Protein AF-A0A2T2N8D8-F1 (afdb_monomer_lite)

Foldseek 3Di:
DAFQKKKKKFFPVPCPPVCCLQCNPDHDWDKDWKWKWKAFPVPRDIDIFTWIWTADPNAIETEGPPDDPVVSVVVSVSLVPTWIWIWIDDPPDTDITTIRMGRDPPPDPDPRIRIYMYGYDDPCVVVVVVVVVVVVVVVVVVVD

Structure (mmCIF, N/CA/C/O backbone):
data_AF-A0A2T2N8D8-F1
#
_entry.id   AF-A0A2T2N8D8-F1
#
loop_
_atom_site.group_PDB
_atom_site.id
_atom_site.type_symbol
_atom_site.label_atom_id
_atom_site.label_alt_id
_atom_site.label_comp_id
_atom_site.label_asym_id
_atom_site.label_entity_id
_atom_site.label_seq_id
_atom_site.pdbx_PDB_ins_code
_atom_site.Cartn_x
_atom_site.Cartn_y
_atom_site.Cartn_z
_atom_site.occupancy
_atom_site.B_iso_or_equiv
_atom_site.auth_seq_id
_atom_site.auth_comp_id
_atom_site.auth_asym_id
_atom_site.auth_atom_id
_atom_site.pdbx_PDB_model_num
ATOM 1 N N . MET A 1 1 ? -20.049 -3.215 2.529 1.00 62.47 1 MET A N 1
ATOM 2 C CA . MET A 1 1 ? -18.723 -3.609 3.062 1.00 62.47 1 MET A CA 1
ATOM 3 C C . MET A 1 1 ? -17.673 -2.936 2.197 1.00 62.47 1 MET A C 1
ATOM 5 O O . MET A 1 1 ? -17.935 -2.858 1.001 1.00 62.47 1 MET A O 1
ATOM 9 N N . PRO A 1 2 ? -16.558 -2.429 2.754 1.00 67.69 2 PRO A N 1
ATOM 10 C CA . PRO A 1 2 ? -15.456 -1.934 1.927 1.00 67.69 2 PRO A CA 1
ATOM 11 C C . PRO A 1 2 ? -14.948 -3.050 1.001 1.00 67.69 2 PRO A C 1
ATOM 13 O O . PRO A 1 2 ? -15.017 -4.226 1.386 1.00 67.69 2 PRO A O 1
ATOM 16 N N . PRO A 1 3 ? -14.448 -2.719 -0.201 1.00 76.62 3 PRO A N 1
ATOM 17 C CA . PRO A 1 3 ? -13.807 -3.704 -1.054 1.00 76.62 3 PRO A CA 1
ATOM 18 C C . PRO A 1 3 ? -12.567 -4.253 -0.338 1.00 76.62 3 PRO A C 1
ATOM 20 O O . PRO A 1 3 ? -11.894 -3.535 0.396 1.00 76.62 3 PRO A O 1
ATOM 23 N N . LYS A 1 4 ? -12.265 -5.541 -0.524 1.00 78.81 4 LYS A N 1
ATOM 24 C CA . LYS A 1 4 ? -11.054 -6.162 0.052 1.00 78.81 4 LYS A CA 1
ATOM 25 C C . LYS A 1 4 ? -9.780 -5.824 -0.727 1.00 78.81 4 LYS A C 1
ATOM 27 O O . LYS A 1 4 ? -8.680 -6.064 -0.237 1.00 78.81 4 LYS A O 1
ATOM 32 N N . LYS A 1 5 ? -9.950 -5.300 -1.940 1.00 81.69 5 LYS A N 1
ATOM 33 C CA . LYS A 1 5 ? -8.885 -4.930 -2.862 1.00 81.69 5 LYS A CA 1
ATOM 34 C C . LYS A 1 5 ? -9.122 -3.519 -3.381 1.00 81.69 5 LYS A C 1
ATOM 36 O O . LYS A 1 5 ? -10.267 -3.140 -3.611 1.00 81.69 5 LYS A O 1
ATOM 41 N N . LEU A 1 6 ? -8.043 -2.780 -3.576 1.00 81.31 6 LEU A N 1
ATOM 42 C CA . LEU A 1 6 ? -8.009 -1.544 -4.348 1.00 81.31 6 LEU A CA 1
ATOM 43 C C . LEU A 1 6 ? -7.004 -1.728 -5.485 1.00 81.31 6 LEU A C 1
ATOM 45 O O . LEU A 1 6 ? -6.016 -2.445 -5.319 1.00 81.31 6 LEU A O 1
ATOM 49 N N . PHE A 1 7 ? -7.244 -1.084 -6.622 1.00 79.38 7 PHE A N 1
ATOM 50 C CA . PHE A 1 7 ? -6.335 -1.131 -7.762 1.00 79.38 7 PHE A CA 1
ATOM 51 C C . PHE A 1 7 ? -5.633 0.207 -7.921 1.00 79.38 7 PHE A C 1
ATOM 53 O O . PHE A 1 7 ? -6.267 1.260 -7.997 1.00 79.38 7 PHE A O 1
ATOM 60 N N . VAL A 1 8 ? -4.310 0.152 -7.946 1.00 78.75 8 VAL A N 1
ATOM 61 C CA . VAL A 1 8 ? -3.425 1.290 -8.162 1.00 78.75 8 VAL A CA 1
ATOM 62 C C . VAL A 1 8 ? -2.947 1.217 -9.605 1.00 78.75 8 VAL A C 1
ATOM 64 O O . VAL A 1 8 ? -2.459 0.175 -10.037 1.00 78.75 8 VAL A O 1
ATOM 67 N N . TYR A 1 9 ? -3.054 2.317 -10.337 1.00 77.94 9 TYR A N 1
ATOM 68 C CA . TYR A 1 9 ? -2.556 2.425 -11.700 1.00 77.94 9 TYR A CA 1
ATOM 69 C C . TYR A 1 9 ? -1.506 3.526 -11.796 1.00 77.94 9 TYR A C 1
ATOM 71 O O . TYR A 1 9 ? -1.743 4.656 -11.366 1.00 77.94 9 TYR A O 1
ATOM 79 N N . MET A 1 10 ? -0.341 3.185 -12.344 1.00 75.44 10 MET A N 1
ATOM 80 C CA . MET A 1 10 ? 0.815 4.081 -12.464 1.00 75.44 10 MET A CA 1
ATOM 81 C C . MET A 1 10 ? 1.368 4.093 -13.881 1.00 75.44 10 MET A C 1
ATOM 83 O O . MET A 1 10 ? 1.315 3.080 -14.569 1.00 75.44 10 MET A O 1
ATOM 87 N N . LEU A 1 11 ? 1.959 5.211 -14.302 1.00 68.00 11 LEU A N 1
ATOM 88 C CA . LEU A 1 11 ? 2.583 5.333 -15.621 1.00 68.00 11 LEU A CA 1
ATOM 89 C C . LEU A 1 11 ? 3.988 4.669 -15.636 1.00 68.00 11 LEU A C 1
ATOM 91 O O . LEU A 1 11 ? 4.872 5.124 -14.908 1.00 68.00 11 LEU A O 1
ATOM 95 N N . PRO A 1 12 ? 4.238 3.633 -16.466 1.00 56.31 12 PRO A N 1
ATOM 96 C CA . PRO A 1 12 ? 5.481 2.865 -16.522 1.00 56.31 12 PRO A CA 1
ATOM 97 C C . PRO A 1 12 ? 6.663 3.683 -17.041 1.00 56.31 12 PRO A C 1
ATOM 99 O O . PRO A 1 12 ? 7.768 3.569 -16.518 1.00 56.31 12 PRO A O 1
ATOM 102 N N . HIS A 1 13 ? 6.437 4.540 -18.045 1.00 54.88 13 HIS A N 1
ATOM 103 C CA . HIS A 1 13 ? 7.491 5.288 -18.744 1.00 54.88 13 HIS A CA 1
ATOM 104 C C . HIS A 1 13 ? 8.198 6.336 -17.874 1.00 54.88 13 HIS A C 1
ATOM 106 O O . HIS A 1 13 ? 9.142 6.979 -18.327 1.00 54.88 13 HIS A O 1
ATOM 112 N N . ARG A 1 14 ? 7.751 6.539 -16.632 1.00 55.78 14 ARG A N 1
ATOM 113 C CA . ARG A 1 14 ? 8.400 7.469 -15.714 1.00 55.78 14 ARG A CA 1
ATOM 114 C C . ARG A 1 14 ? 9.414 6.812 -14.782 1.00 55.78 14 ARG A C 1
ATOM 116 O O . ARG A 1 14 ? 10.179 7.551 -14.173 1.00 55.78 14 ARG A O 1
ATOM 123 N N . HIS A 1 15 ? 9.461 5.479 -14.647 1.00 61.31 15 HIS A N 1
ATOM 124 C CA . HIS A 1 15 ? 10.145 4.898 -13.488 1.00 61.31 15 HIS A CA 1
ATOM 125 C C . HIS A 1 15 ? 10.698 3.467 -13.684 1.00 61.31 15 HIS A C 1
ATOM 127 O O . HIS A 1 15 ? 10.221 2.521 -13.061 1.00 61.31 15 HIS A O 1
ATOM 133 N N . GLU A 1 16 ? 11.783 3.296 -14.452 1.00 64.38 16 GLU A N 1
ATOM 134 C CA . GLU A 1 16 ? 12.579 2.042 -14.465 1.00 64.38 16 GLU A CA 1
ATOM 135 C C . GLU A 1 16 ? 13.014 1.617 -13.049 1.00 64.38 16 GLU A C 1
ATOM 137 O O . GLU A 1 16 ? 13.057 0.440 -12.694 1.00 64.38 16 GLU A O 1
ATOM 142 N N . GLU A 1 17 ? 13.266 2.601 -12.193 1.00 64.44 17 GLU A N 1
ATOM 143 C CA . GLU A 1 17 ? 13.676 2.403 -10.808 1.00 64.44 17 GLU A CA 1
ATOM 144 C C . GLU A 1 17 ? 12.543 1.860 -9.929 1.00 64.44 17 GLU A C 1
ATOM 146 O O . GLU A 1 17 ? 12.814 1.125 -8.986 1.00 64.44 17 GLU A O 1
ATOM 151 N N . LEU A 1 18 ? 11.280 2.160 -10.259 1.00 70.56 18 LEU A N 1
ATOM 152 C CA . LEU A 1 18 ? 10.117 1.565 -9.598 1.00 70.56 18 LEU A CA 1
ATOM 153 C C . LEU A 1 18 ? 10.037 0.074 -9.907 1.00 70.56 18 LEU A C 1
ATOM 155 O O . LEU A 1 18 ? 9.790 -0.727 -9.011 1.00 70.56 18 LEU A O 1
ATOM 159 N N . ALA A 1 19 ? 10.285 -0.304 -11.164 1.00 70.44 19 ALA A N 1
ATOM 160 C CA . ALA A 1 19 ? 10.357 -1.707 -11.538 1.00 70.44 19 ALA A CA 1
ATOM 161 C C . ALA A 1 19 ? 11.492 -2.415 -10.779 1.00 70.44 19 ALA A C 1
ATOM 163 O O . ALA A 1 19 ? 11.274 -3.503 -10.263 1.00 70.44 19 ALA A O 1
ATOM 164 N N . ALA A 1 20 ? 12.656 -1.783 -10.609 1.00 71.06 20 ALA A N 1
ATOM 165 C CA . ALA A 1 20 ? 13.736 -2.347 -9.799 1.00 71.06 20 ALA A CA 1
ATOM 166 C C . ALA A 1 20 ? 13.389 -2.437 -8.296 1.00 71.06 20 ALA A C 1
ATOM 168 O O . ALA A 1 20 ? 13.682 -3.450 -7.662 1.00 71.06 20 ALA A O 1
ATOM 169 N N . SER A 1 21 ? 12.747 -1.416 -7.717 1.00 70.50 21 SER A N 1
ATOM 170 C CA . SER A 1 21 ? 12.318 -1.412 -6.307 1.00 70.50 21 SER A CA 1
ATOM 171 C C . SER A 1 21 ? 11.214 -2.426 -6.023 1.00 70.50 21 SER A C 1
ATOM 173 O O . SER A 1 21 ? 11.163 -3.006 -4.938 1.00 70.50 21 SER A O 1
ATOM 175 N N . LEU A 1 22 ? 10.329 -2.642 -6.995 1.00 72.06 22 LEU A N 1
ATOM 176 C CA . LEU A 1 22 ? 9.318 -3.676 -6.941 1.00 72.06 22 LEU A CA 1
ATOM 177 C C . LEU A 1 22 ? 9.973 -5.025 -7.308 1.00 72.06 22 LEU A C 1
ATOM 179 O O . LEU A 1 22 ? 10.361 -5.788 -6.433 1.00 72.06 22 LEU A O 1
ATOM 183 N N . TYR A 1 23 ? 10.159 -5.332 -8.579 1.00 68.69 23 TYR A N 1
ATOM 184 C CA . TYR A 1 23 ? 10.547 -6.667 -9.042 1.00 68.69 23 TYR A CA 1
ATOM 185 C C . TYR A 1 23 ? 11.974 -7.109 -8.661 1.00 68.69 23 TYR A C 1
ATOM 187 O O . TYR A 1 23 ? 12.262 -8.303 -8.675 1.00 68.69 23 TYR A O 1
ATOM 195 N N . GLY A 1 24 ? 12.868 -6.197 -8.267 1.00 64.69 24 GLY A N 1
ATOM 196 C CA . GLY A 1 24 ? 14.281 -6.508 -8.032 1.00 64.69 24 GLY A CA 1
ATOM 197 C C . GLY A 1 24 ? 15.104 -6.592 -9.323 1.00 64.69 24 GLY A C 1
ATOM 198 O O . GLY A 1 24 ? 14.638 -6.244 -10.404 1.00 64.69 24 GLY A O 1
ATOM 199 N N . ALA A 1 25 ? 16.361 -7.034 -9.201 1.00 57.84 25 ALA A N 1
ATOM 200 C CA . ALA A 1 25 ? 17.312 -7.098 -10.318 1.00 57.84 25 ALA A CA 1
ATOM 201 C C . ALA A 1 25 ? 17.082 -8.284 -11.280 1.00 57.84 25 ALA A C 1
ATOM 203 O O . ALA A 1 25 ? 17.596 -8.264 -12.393 1.00 57.84 25 ALA A O 1
ATOM 204 N N . GLU A 1 26 ? 16.319 -9.301 -10.867 1.00 55.03 26 GLU A N 1
ATOM 205 C CA . GLU A 1 26 ? 16.007 -10.487 -11.671 1.00 55.03 26 GLU A CA 1
ATOM 206 C C . GLU A 1 26 ? 14.502 -10.774 -11.599 1.00 55.03 26 GLU A C 1
ATOM 208 O O . GLU A 1 26 ? 13.926 -10.853 -10.514 1.00 55.03 26 GLU A O 1
ATOM 213 N N . SER A 1 27 ? 13.853 -10.919 -12.755 1.00 52.56 27 SER A N 1
ATOM 214 C CA . SER A 1 27 ? 12.431 -11.243 -12.867 1.00 52.56 27 SER A CA 1
ATOM 215 C C . SER A 1 27 ? 12.160 -12.683 -12.401 1.00 52.56 27 SER A C 1
ATOM 217 O O . SER A 1 27 ? 12.558 -13.649 -13.049 1.00 52.56 27 SER A O 1
ATOM 219 N N . GLY A 1 28 ? 11.467 -12.830 -11.267 1.00 57.06 28 GLY A N 1
ATOM 220 C CA . GLY A 1 28 ? 11.095 -14.107 -10.646 1.00 57.06 28 GLY A CA 1
ATOM 221 C C . GLY A 1 28 ? 10.054 -13.932 -9.529 1.00 57.06 28 GLY A C 1
ATOM 222 O O . GLY A 1 28 ? 9.571 -12.829 -9.285 1.0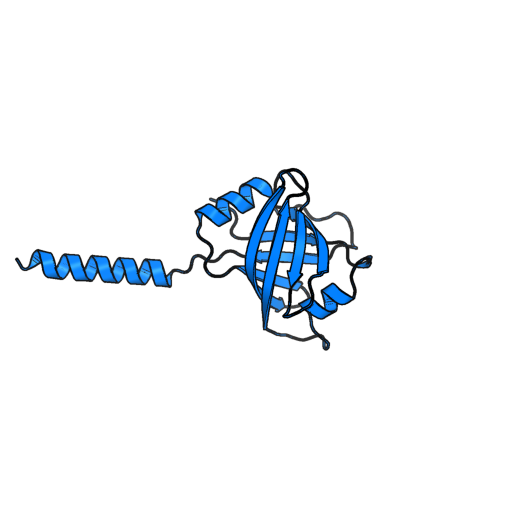0 57.06 28 GLY A O 1
ATOM 223 N N . SER A 1 29 ? 9.682 -15.015 -8.840 1.00 58.47 29 SER A N 1
ATOM 224 C CA . SER A 1 29 ? 8.808 -14.954 -7.657 1.00 58.47 29 SER A CA 1
ATOM 225 C C . SER A 1 29 ? 9.595 -14.506 -6.422 1.00 58.47 29 SER A C 1
ATOM 227 O O . SER A 1 29 ? 10.661 -15.059 -6.146 1.00 58.47 29 SER A O 1
ATOM 229 N N . GLY A 1 30 ? 9.061 -13.575 -5.632 1.00 68.06 30 GLY A N 1
ATOM 230 C CA . GLY A 1 30 ? 9.724 -13.097 -4.418 1.00 68.06 30 GLY A CA 1
ATOM 231 C C . GLY A 1 30 ? 8.806 -12.296 -3.502 1.00 68.06 30 GLY A C 1
ATOM 232 O O . GLY A 1 30 ? 7.711 -11.896 -3.898 1.00 68.06 30 GLY A O 1
ATOM 233 N N . GLU A 1 31 ? 9.268 -12.078 -2.271 1.00 74.25 31 GLU A N 1
ATOM 234 C CA . GLU A 1 31 ? 8.600 -11.251 -1.265 1.00 74.25 31 GLU A CA 1
ATOM 235 C C . GLU A 1 31 ? 9.549 -10.148 -0.783 1.00 74.25 31 GLU A C 1
ATOM 237 O O . GLU A 1 31 ? 10.706 -10.420 -0.452 1.00 74.25 31 GLU A O 1
ATOM 242 N N . ARG A 1 32 ? 9.062 -8.904 -0.708 1.00 75.12 32 ARG A N 1
ATOM 243 C CA . ARG A 1 32 ? 9.807 -7.773 -0.129 1.00 75.12 32 ARG A CA 1
ATOM 244 C C . ARG A 1 32 ? 8.945 -6.977 0.835 1.00 75.12 32 ARG A C 1
ATOM 246 O O . ARG A 1 32 ? 7.765 -6.761 0.587 1.00 75.12 32 ARG A O 1
ATOM 253 N N . LYS A 1 33 ? 9.553 -6.484 1.914 1.00 78.56 33 LYS A N 1
ATOM 254 C CA . LYS A 1 33 ? 8.898 -5.570 2.859 1.00 78.56 33 LYS A CA 1
ATOM 255 C C . LYS A 1 33 ? 9.366 -4.153 2.592 1.00 78.56 33 LYS A C 1
ATOM 257 O O . LYS A 1 33 ? 10.540 -3.852 2.795 1.00 78.56 33 LYS A O 1
ATOM 262 N N . ILE A 1 34 ? 8.445 -3.295 2.177 1.00 79.44 34 ILE A N 1
ATOM 263 C CA . ILE A 1 34 ? 8.727 -1.901 1.822 1.00 79.44 34 ILE A CA 1
ATOM 264 C C . ILE A 1 34 ? 7.814 -0.958 2.607 1.00 79.44 34 ILE A C 1
ATOM 266 O O . ILE A 1 34 ? 6.745 -1.345 3.093 1.00 79.44 34 ILE A O 1
ATOM 270 N N . LYS A 1 35 ? 8.257 0.289 2.780 1.00 81.06 35 LYS A N 1
ATOM 271 C CA . LYS A 1 35 ? 7.408 1.353 3.319 1.00 81.06 35 LYS A CA 1
ATOM 272 C C . LYS A 1 35 ? 6.677 2.006 2.147 1.00 81.06 35 LYS A C 1
ATOM 274 O O . LYS A 1 35 ? 7.320 2.483 1.219 1.00 81.06 35 LYS A O 1
ATOM 279 N N . LEU A 1 36 ? 5.353 2.018 2.220 1.00 81.19 36 LEU A N 1
ATOM 280 C CA . LEU A 1 36 ? 4.467 2.708 1.294 1.00 81.19 36 LEU A CA 1
ATOM 281 C C . LEU A 1 36 ? 3.941 3.960 1.985 1.00 81.19 36 LEU A C 1
ATOM 283 O O . LEU A 1 36 ? 3.210 3.858 2.973 1.00 81.19 36 LEU A O 1
ATOM 287 N N . GLN A 1 37 ? 4.298 5.125 1.469 1.00 82.81 37 GLN A N 1
ATOM 288 C CA . GLN A 1 37 ? 3.666 6.382 1.828 1.00 82.81 37 GLN A CA 1
ATOM 289 C C . GLN A 1 37 ? 2.776 6.825 0.666 1.00 82.81 37 GLN A C 1
ATOM 291 O O . GLN A 1 37 ? 3.177 6.745 -0.486 1.00 82.81 37 GLN A O 1
ATOM 296 N N . MET A 1 38 ? 1.543 7.222 0.957 1.00 80.94 38 MET A N 1
ATOM 297 C CA . MET A 1 38 ? 0.602 7.747 -0.027 1.00 80.94 38 MET A CA 1
ATOM 298 C C . MET A 1 38 ? 0.118 9.100 0.458 1.00 80.94 38 MET A C 1
ATOM 300 O O . MET A 1 38 ? -0.330 9.204 1.596 1.00 80.94 38 MET A O 1
ATOM 304 N N . GLN A 1 39 ? 0.189 10.104 -0.395 1.00 80.38 39 GLN A N 1
ATOM 305 C CA . GLN A 1 39 ? -0.278 11.448 -0.136 1.00 80.38 39 GLN A CA 1
ATOM 306 C C . GLN A 1 39 ? -1.376 11.787 -1.137 1.00 80.38 39 GLN A C 1
ATOM 308 O O . GLN A 1 39 ? -1.186 11.759 -2.353 1.00 80.38 39 GLN A O 1
ATOM 313 N N . SER A 1 40 ? -2.550 12.122 -0.623 1.00 78.38 40 SER A N 1
ATOM 314 C CA . SER A 1 40 ? -3.638 12.607 -1.461 1.00 78.38 40 SER A CA 1
ATOM 315 C C . SER A 1 40 ? -3.336 14.030 -1.899 1.00 78.38 40 SER A C 1
ATOM 317 O O . SER A 1 40 ? -3.324 14.939 -1.068 1.00 78.38 40 SER A O 1
ATOM 319 N N . ILE A 1 41 ? -3.131 14.236 -3.201 1.00 76.19 41 ILE A N 1
ATOM 320 C CA . ILE A 1 41 ? -2.762 15.548 -3.752 1.00 76.19 41 ILE A CA 1
ATOM 321 C C . ILE A 1 41 ? -3.842 16.604 -3.441 1.00 76.19 41 ILE A C 1
ATOM 323 O O . ILE A 1 41 ? -3.501 17.673 -2.934 1.00 76.19 41 ILE A O 1
ATOM 327 N N . PRO A 1 42 ? -5.149 16.339 -3.652 1.00 74.94 42 PRO A N 1
ATOM 328 C CA . PRO A 1 42 ? -6.181 17.348 -3.418 1.00 74.94 42 PRO A CA 1
ATOM 329 C C . PRO A 1 42 ? -6.503 17.582 -1.938 1.00 74.94 42 PRO A C 1
ATOM 331 O O . PRO A 1 42 ? -6.975 18.661 -1.589 1.00 74.94 42 PRO A O 1
ATOM 334 N N . SER A 1 43 ? -6.310 16.580 -1.069 1.00 72.62 43 SER A N 1
ATOM 335 C CA . SER A 1 43 ? -6.727 16.661 0.341 1.00 72.62 43 SER A CA 1
ATOM 336 C C . SER A 1 43 ? -5.579 16.802 1.340 1.00 72.62 43 SER A C 1
ATOM 338 O O . SER A 1 43 ? -5.849 17.045 2.514 1.00 72.62 43 SER A O 1
ATOM 340 N N . GLY A 1 44 ? -4.323 16.644 0.909 1.00 74.81 44 GLY A N 1
ATOM 341 C CA . GLY A 1 44 ? -3.141 16.708 1.773 1.00 74.81 44 GLY A CA 1
ATOM 342 C C . GLY A 1 44 ? -3.124 15.648 2.879 1.00 74.81 44 GLY A C 1
ATOM 343 O O . GLY A 1 44 ? -2.536 15.875 3.932 1.00 74.81 44 GLY A O 1
ATOM 344 N N . ILE A 1 45 ? -3.837 14.533 2.688 1.00 75.88 45 ILE A N 1
ATOM 345 C CA . ILE A 1 45 ? -3.897 13.443 3.668 1.00 75.88 45 ILE A CA 1
ATOM 346 C C . ILE A 1 45 ? -2.800 12.437 3.355 1.00 75.88 45 ILE A C 1
ATOM 348 O O . ILE A 1 45 ? -2.761 11.913 2.242 1.00 75.88 45 ILE A O 1
ATOM 352 N N . ASP A 1 46 ? -2.008 12.112 4.375 1.00 79.00 46 ASP A N 1
ATOM 353 C CA . ASP A 1 46 ? -0.923 11.146 4.278 1.00 79.00 46 ASP A CA 1
ATOM 354 C C . ASP A 1 46 ? -1.279 9.814 4.937 1.00 79.00 46 ASP A C 1
ATOM 356 O O . ASP A 1 46 ? -1.748 9.733 6.078 1.00 79.00 46 ASP A O 1
ATOM 360 N N . PHE A 1 47 ? -0.958 8.743 4.229 1.00 79.12 47 PHE A N 1
ATOM 361 C CA . PHE A 1 47 ? -1.026 7.373 4.689 1.00 79.12 47 PHE A CA 1
ATOM 362 C C . PHE A 1 47 ? 0.359 6.765 4.654 1.00 79.12 47 PHE A C 1
ATOM 364 O O . PHE A 1 47 ? 1.083 6.905 3.679 1.00 79.12 47 PHE A O 1
ATOM 371 N N . CYS A 1 48 ? 0.726 6.048 5.707 1.00 82.81 48 CYS A N 1
ATOM 372 C CA . CYS A 1 48 ? 2.001 5.356 5.773 1.00 82.81 48 CYS A CA 1
ATOM 373 C C . CYS A 1 48 ? 1.770 3.928 6.251 1.00 82.81 48 CYS A C 1
ATOM 375 O O . CYS A 1 48 ? 1.368 3.702 7.395 1.00 82.81 48 CYS A O 1
ATOM 377 N N . TYR A 1 49 ? 2.077 2.968 5.388 1.00 82.44 49 TYR A N 1
ATOM 378 C CA . TYR A 1 49 ? 1.905 1.549 5.646 1.00 82.44 49 TYR A CA 1
ATOM 379 C C . TYR A 1 49 ? 3.206 0.791 5.415 1.00 82.44 49 TYR A C 1
ATOM 381 O O . TYR A 1 49 ? 4.010 1.120 4.545 1.00 82.44 49 TYR A O 1
ATOM 389 N N . ARG A 1 50 ? 3.411 -0.261 6.206 1.00 80.81 50 ARG A N 1
ATOM 390 C CA . ARG A 1 50 ? 4.357 -1.314 5.842 1.00 80.81 50 ARG A CA 1
ATOM 391 C C . ARG A 1 50 ? 3.605 -2.284 4.956 1.00 80.81 50 ARG A C 1
ATOM 393 O O . ARG A 1 50 ? 2.539 -2.752 5.353 1.00 80.81 50 ARG A O 1
ATOM 400 N N . VAL A 1 51 ? 4.150 -2.547 3.780 1.00 79.38 51 VAL A N 1
ATOM 401 C CA . VAL A 1 51 ? 3.533 -3.454 2.821 1.00 79.38 51 VAL A CA 1
ATOM 402 C C . VAL A 1 51 ? 4.480 -4.576 2.473 1.00 79.38 51 VAL A C 1
ATOM 404 O O . VAL A 1 51 ? 5.698 -4.391 2.391 1.00 79.38 51 VAL A O 1
ATOM 407 N N . THR A 1 52 ? 3.885 -5.739 2.280 1.00 82.00 52 THR A N 1
ATOM 408 C CA . THR A 1 52 ? 4.549 -6.909 1.739 1.00 82.00 52 THR A CA 1
ATOM 409 C C . THR A 1 52 ? 4.227 -6.948 0.252 1.00 82.00 52 THR A C 1
ATOM 411 O O . THR A 1 52 ? 3.058 -7.016 -0.125 1.00 82.00 52 THR A O 1
ATOM 414 N N . CYS A 1 53 ? 5.243 -6.833 -0.595 1.00 77.19 53 CYS A N 1
ATOM 415 C CA . CYS A 1 53 ? 5.079 -6.948 -2.033 1.00 77.19 53 CYS A CA 1
ATOM 416 C C . CYS A 1 53 ? 5.328 -8.386 -2.476 1.00 77.19 53 CYS A C 1
ATOM 418 O O . CYS A 1 53 ? 6.351 -8.972 -2.118 1.00 77.19 53 CYS A O 1
ATOM 420 N N . HIS A 1 54 ? 4.397 -8.915 -3.262 1.00 77.06 54 HIS A N 1
ATOM 421 C CA . HIS A 1 54 ? 4.462 -10.217 -3.905 1.00 77.06 54 HIS A CA 1
ATOM 422 C C . HIS A 1 54 ? 4.319 -10.046 -5.416 1.00 77.06 54 HIS A C 1
ATOM 424 O O . HIS A 1 54 ? 3.579 -9.178 -5.878 1.00 77.06 54 HIS A O 1
ATOM 430 N N . TYR A 1 55 ? 4.981 -10.908 -6.181 1.00 73.56 55 TYR A N 1
ATOM 431 C CA . TYR A 1 55 ? 4.884 -10.923 -7.640 1.00 73.56 55 TYR A CA 1
ATOM 432 C C . TYR A 1 55 ? 4.395 -12.296 -8.084 1.00 73.56 55 TYR A C 1
ATOM 434 O O . TYR A 1 55 ? 5.050 -13.302 -7.806 1.00 73.56 55 TYR A O 1
ATOM 442 N N . ASP A 1 56 ? 3.257 -12.323 -8.774 1.00 64.88 56 ASP A N 1
ATOM 443 C CA . ASP A 1 56 ? 2.734 -13.506 -9.456 1.00 64.88 56 ASP A CA 1
ATOM 444 C C . ASP A 1 56 ? 2.419 -13.125 -10.905 1.00 64.88 56 ASP A C 1
ATOM 446 O O . ASP A 1 56 ? 1.781 -12.105 -11.155 1.00 64.88 56 ASP A O 1
ATOM 450 N N . GLN A 1 57 ? 2.930 -13.892 -11.870 1.00 63.25 57 GLN A N 1
ATOM 451 C CA . GLN A 1 57 ? 2.749 -13.632 -13.309 1.00 63.25 57 GLN A CA 1
ATOM 452 C C . GLN A 1 57 ? 3.082 -12.188 -13.755 1.00 63.25 57 GLN A C 1
ATOM 454 O O . GLN A 1 57 ? 2.417 -11.632 -14.625 1.00 63.25 57 GLN A O 1
ATOM 459 N N . ASN A 1 58 ? 4.123 -11.575 -13.175 1.00 62.91 58 ASN A N 1
ATOM 460 C CA . ASN A 1 58 ? 4.521 -10.172 -13.397 1.00 62.91 58 ASN A CA 1
ATOM 461 C C . ASN A 1 58 ? 3.482 -9.121 -12.966 1.00 62.91 58 ASN A C 1
ATOM 463 O O . ASN A 1 58 ? 3.605 -7.957 -13.341 1.00 62.91 58 ASN A O 1
ATOM 467 N N . VAL A 1 59 ? 2.491 -9.499 -12.153 1.00 67.88 59 VAL A N 1
ATOM 468 C CA . VAL A 1 59 ? 1.569 -8.556 -11.517 1.00 67.88 59 VAL A CA 1
ATOM 469 C C . VAL A 1 59 ? 2.023 -8.316 -10.070 1.00 67.88 59 VAL A C 1
ATOM 471 O O . VAL A 1 59 ? 2.051 -9.254 -9.268 1.00 67.88 59 VAL A O 1
ATOM 474 N N . PRO A 1 60 ? 2.405 -7.080 -9.711 1.00 73.38 60 PRO A N 1
ATOM 475 C CA . PRO A 1 60 ? 2.802 -6.720 -8.360 1.00 73.38 60 PRO A CA 1
ATOM 476 C C . PRO A 1 60 ? 1.560 -6.567 -7.472 1.00 73.38 60 PRO A C 1
ATOM 478 O O . PRO A 1 60 ? 0.660 -5.767 -7.740 1.00 73.38 60 PRO A O 1
ATOM 481 N N . ALA A 1 61 ? 1.530 -7.316 -6.377 1.00 78.25 61 ALA A N 1
ATOM 482 C CA . ALA A 1 61 ? 0.505 -7.239 -5.349 1.00 78.25 61 ALA A CA 1
ATOM 483 C C . ALA A 1 61 ? 1.124 -6.741 -4.038 1.00 78.25 61 ALA A C 1
ATOM 485 O O . ALA A 1 61 ? 2.004 -7.380 -3.463 1.00 78.25 61 ALA A O 1
ATOM 486 N N . LEU A 1 62 ? 0.638 -5.605 -3.543 1.00 80.81 62 LEU A N 1
ATOM 487 C CA . LEU A 1 62 ? 0.940 -5.085 -2.218 1.00 80.81 62 LEU A CA 1
ATOM 488 C C . LEU A 1 62 ? -0.105 -5.564 -1.215 1.00 80.81 62 LEU A C 1
ATOM 490 O O . LEU A 1 62 ? -1.293 -5.254 -1.313 1.00 80.81 62 LEU A O 1
ATOM 494 N N . ARG A 1 63 ? 0.343 -6.257 -0.177 1.00 82.81 63 ARG A N 1
ATOM 495 C CA . ARG A 1 63 ? -0.480 -6.593 0.982 1.00 82.81 63 ARG A CA 1
ATOM 496 C C . ARG A 1 63 ? -0.164 -5.627 2.117 1.00 82.81 63 ARG A C 1
ATOM 498 O O . ARG A 1 63 ? 0.995 -5.499 2.511 1.00 82.81 63 ARG A O 1
ATOM 505 N N . ILE A 1 64 ? -1.188 -4.951 2.644 1.00 81.75 64 ILE A N 1
ATOM 506 C CA . ILE A 1 64 ? -1.057 -4.202 3.897 1.00 81.75 64 ILE A CA 1
ATOM 507 C C . ILE A 1 64 ? -1.468 -5.115 5.046 1.00 81.75 64 ILE A C 1
ATOM 509 O O . ILE A 1 64 ? -2.653 -5.378 5.264 1.00 81.75 64 ILE A O 1
ATOM 513 N N . ASP A 1 65 ? -0.479 -5.540 5.820 1.00 73.38 65 ASP A N 1
ATOM 514 C CA . ASP A 1 65 ? -0.714 -6.297 7.040 1.00 73.38 65 ASP A CA 1
ATOM 515 C C . ASP A 1 65 ? -1.090 -5.345 8.183 1.00 73.38 65 ASP A C 1
ATOM 517 O O . ASP A 1 65 ? -0.583 -4.227 8.281 1.00 73.38 65 ASP A O 1
ATOM 521 N N . THR A 1 66 ? -1.940 -5.795 9.111 1.00 71.62 66 THR A N 1
ATOM 522 C CA . THR A 1 66 ? -2.225 -5.113 10.397 1.00 71.62 66 THR A CA 1
ATOM 523 C C . THR A 1 66 ? -2.968 -3.767 10.333 1.00 71.62 66 THR A C 1
ATOM 525 O O . THR A 1 66 ? -3.077 -3.078 11.349 1.00 71.62 66 THR A O 1
ATOM 528 N N . VAL A 1 67 ? -3.550 -3.395 9.189 1.00 75.19 67 VAL A N 1
ATOM 529 C CA . VAL A 1 67 ? -4.425 -2.213 9.103 1.00 75.19 67 VAL A CA 1
ATOM 530 C C . VAL A 1 67 ? -5.797 -2.484 9.718 1.00 75.19 67 VAL A C 1
ATOM 532 O O . VAL A 1 67 ? -6.454 -3.485 9.427 1.00 75.19 67 VAL A O 1
ATOM 535 N N . SER A 1 68 ? -6.257 -1.556 10.562 1.00 77.56 68 SER A N 1
ATOM 536 C CA . SER A 1 68 ? -7.610 -1.613 11.112 1.00 77.56 68 SER A CA 1
ATOM 537 C C . SER A 1 68 ? -8.648 -1.370 10.019 1.00 77.56 68 SER A C 1
ATOM 539 O O . SER A 1 68 ? -8.452 -0.538 9.131 1.00 77.56 68 SER A O 1
ATOM 541 N N . LYS A 1 69 ? -9.804 -2.029 10.133 1.00 79.38 69 LYS A N 1
ATOM 542 C CA . LYS A 1 69 ? -10.936 -1.820 9.223 1.00 79.38 69 LYS A CA 1
ATOM 543 C C . LYS A 1 69 ? -11.302 -0.340 9.065 1.00 79.38 69 LYS A C 1
ATOM 545 O O . LYS A 1 69 ? -11.574 0.099 7.961 1.00 79.38 69 LYS A O 1
ATOM 550 N N . TYR A 1 70 ? -11.246 0.441 10.146 1.00 79.88 70 TYR A N 1
ATOM 551 C CA . TYR A 1 70 ? -11.512 1.882 10.102 1.00 79.88 70 TYR A CA 1
ATOM 552 C C . TYR A 1 70 ? -10.536 2.641 9.188 1.00 79.88 70 TYR A C 1
ATOM 554 O O . TYR A 1 70 ? -10.964 3.480 8.400 1.00 79.88 70 TYR A O 1
ATOM 562 N N . ARG A 1 71 ? -9.232 2.343 9.280 1.00 78.31 71 ARG A N 1
ATOM 563 C CA . ARG A 1 71 ? -8.203 2.955 8.424 1.00 78.31 71 ARG A CA 1
ATOM 564 C C . ARG A 1 71 ? -8.338 2.506 6.973 1.00 78.31 71 ARG A C 1
ATOM 566 O O . ARG A 1 71 ? -8.129 3.309 6.073 1.00 78.31 71 ARG A O 1
ATOM 573 N N . TRP A 1 72 ? -8.724 1.252 6.754 1.00 83.75 72 TRP A N 1
ATOM 574 C CA . TRP A 1 72 ? -9.043 0.760 5.419 1.00 83.75 72 TRP A CA 1
ATOM 575 C C . TRP A 1 72 ? -10.277 1.455 4.832 1.00 83.75 72 TRP A C 1
ATOM 577 O O . TRP A 1 72 ? -10.232 1.927 3.704 1.00 83.75 72 TRP A O 1
ATOM 587 N N . ASP A 1 73 ? -11.350 1.600 5.612 1.00 81.88 73 ASP A N 1
ATOM 588 C CA . ASP A 1 73 ? -12.560 2.328 5.215 1.00 81.88 73 ASP A CA 1
ATOM 589 C C . ASP A 1 73 ? -12.249 3.797 4.877 1.00 81.88 73 ASP A C 1
ATOM 591 O O . ASP A 1 73 ? -12.822 4.358 3.947 1.00 81.88 73 ASP A O 1
ATOM 595 N N . GLU A 1 74 ? -11.346 4.433 5.627 1.00 80.12 74 GLU A N 1
ATOM 596 C CA . GLU A 1 74 ? -10.861 5.789 5.352 1.00 80.12 74 GLU A CA 1
ATOM 597 C C . GLU A 1 74 ? -10.117 5.870 4.016 1.00 80.12 74 GLU A C 1
ATOM 599 O O . GLU A 1 74 ? -10.454 6.726 3.200 1.00 80.12 74 GLU A O 1
ATOM 604 N N . LEU A 1 75 ? -9.194 4.939 3.761 1.00 80.31 75 LEU A N 1
ATOM 605 C CA . LEU A 1 75 ? -8.488 4.845 2.486 1.00 80.31 75 LEU A CA 1
ATOM 606 C C . LEU A 1 75 ? -9.468 4.637 1.325 1.00 80.31 75 LEU A C 1
ATOM 608 O O . LEU A 1 75 ? -9.449 5.406 0.370 1.00 80.31 75 LEU A O 1
ATOM 612 N N . VAL A 1 76 ? -10.375 3.660 1.443 1.00 80.38 76 VAL A N 1
ATOM 613 C CA . VAL A 1 76 ? -11.425 3.356 0.453 1.00 80.38 76 VAL A CA 1
ATOM 614 C C . VAL A 1 76 ? -12.277 4.585 0.135 1.00 80.38 76 VAL A C 1
ATOM 616 O O . VAL A 1 76 ? -12.613 4.811 -1.022 1.00 80.38 76 VAL A O 1
ATOM 619 N N . ARG A 1 77 ? -12.642 5.398 1.134 1.00 78.44 77 ARG A N 1
ATOM 620 C CA . ARG A 1 77 ? -13.440 6.614 0.898 1.00 78.44 77 ARG A CA 1
ATOM 621 C C . ARG A 1 77 ? -12.705 7.656 0.055 1.00 78.44 77 ARG A C 1
ATOM 623 O O . ARG A 1 77 ? -13.363 8.413 -0.651 1.00 78.44 77 ARG A O 1
ATOM 630 N N . LEU A 1 78 ? -11.378 7.704 0.123 1.00 74.31 78 LEU A N 1
ATOM 631 C CA . LEU A 1 78 ? -10.571 8.683 -0.609 1.00 74.31 78 LEU A CA 1
ATOM 632 C C . LEU A 1 78 ? -10.292 8.267 -2.058 1.00 74.31 78 LEU A C 1
ATOM 634 O O . LEU A 1 78 ? -10.069 9.130 -2.905 1.00 74.31 78 LEU A O 1
ATOM 638 N N . THR A 1 79 ? -10.370 6.971 -2.372 1.00 72.25 79 THR A N 1
ATOM 639 C CA . THR A 1 79 ? -10.025 6.437 -3.703 1.00 72.25 79 THR A CA 1
ATOM 640 C C . THR A 1 79 ? -10.990 6.844 -4.814 1.00 72.25 79 THR A C 1
ATOM 642 O O . THR A 1 79 ? -10.646 6.765 -5.985 1.00 72.25 79 THR A O 1
ATOM 645 N N . ALA A 1 80 ? -12.195 7.308 -4.480 1.00 62.00 80 ALA A N 1
ATOM 646 C CA . ALA A 1 80 ? -13.188 7.717 -5.472 1.00 62.00 80 ALA A CA 1
ATOM 647 C C . ALA A 1 80 ? -13.002 9.160 -5.984 1.00 62.00 80 ALA A C 1
ATOM 649 O O . ALA A 1 80 ? -13.713 9.567 -6.900 1.00 62.00 80 ALA A O 1
ATOM 650 N N . ALA A 1 81 ? -12.101 9.949 -5.385 1.00 56.94 81 ALA A N 1
ATOM 651 C CA . ALA A 1 81 ? -12.108 11.405 -5.547 1.00 56.94 81 ALA A CA 1
ATOM 652 C C . ALA A 1 81 ? -10.764 12.040 -5.942 1.00 56.94 81 ALA A C 1
ATOM 654 O O . ALA A 1 81 ? -10.748 13.234 -6.243 1.00 56.94 81 ALA A O 1
ATOM 655 N N . ALA A 1 82 ? -9.644 11.307 -5.917 1.00 61.56 82 ALA A N 1
ATOM 656 C CA . ALA A 1 82 ? -8.326 11.940 -5.968 1.00 61.56 82 ALA A CA 1
ATOM 657 C C . ALA A 1 82 ? -7.199 11.044 -6.503 1.00 61.56 82 ALA A C 1
ATOM 659 O O . ALA A 1 82 ? -7.050 9.894 -6.085 1.00 61.56 82 ALA A O 1
ATOM 660 N N . GLU A 1 83 ? -6.335 11.625 -7.338 1.00 72.38 83 GLU A N 1
ATOM 661 C CA . GLU A 1 83 ? -4.991 11.097 -7.600 1.00 72.38 83 GLU A CA 1
ATOM 662 C C . GLU A 1 83 ? -4.147 11.120 -6.318 1.00 72.38 83 GLU A C 1
ATOM 664 O O . GLU A 1 83 ? -4.317 11.989 -5.455 1.00 72.38 83 GLU A O 1
ATOM 669 N N . GLN A 1 84 ? -3.260 10.137 -6.185 1.00 75.62 84 GLN A N 1
ATOM 670 C CA . GLN A 1 84 ? -2.406 9.947 -5.020 1.00 75.62 84 GLN A CA 1
ATOM 671 C C . GLN A 1 84 ? -0.942 9.998 -5.458 1.00 75.62 84 GLN A C 1
ATOM 673 O O . GLN A 1 84 ? -0.525 9.298 -6.379 1.00 75.62 84 GLN A O 1
ATOM 678 N N . GLU A 1 85 ? -0.144 10.797 -4.770 1.00 76.88 85 GLU A N 1
ATOM 679 C CA . GLU A 1 85 ? 1.303 10.665 -4.810 1.00 76.88 85 GLU A CA 1
ATOM 680 C C . GLU A 1 85 ? 1.701 9.473 -3.936 1.00 76.88 85 GLU A C 1
ATOM 682 O O . GLU A 1 85 ? 1.219 9.310 -2.819 1.00 76.88 85 GLU A O 1
ATOM 687 N N . ILE A 1 86 ? 2.535 8.592 -4.465 1.00 76.00 86 ILE A N 1
ATOM 688 C CA . ILE A 1 86 ? 2.999 7.373 -3.823 1.00 76.00 86 ILE A CA 1
ATOM 689 C C . ILE A 1 86 ? 4.511 7.455 -3.695 1.00 76.00 86 ILE A C 1
ATOM 691 O O . ILE A 1 86 ? 5.227 7.527 -4.684 1.00 76.00 86 ILE A O 1
ATOM 695 N N . ILE A 1 87 ? 4.997 7.367 -2.468 1.00 76.44 87 ILE A N 1
ATOM 696 C CA . ILE A 1 87 ? 6.415 7.314 -2.148 1.00 76.44 87 ILE A CA 1
ATOM 697 C C . ILE A 1 87 ? 6.724 5.900 -1.670 1.00 76.44 87 ILE A C 1
ATOM 699 O O . ILE A 1 87 ? 6.117 5.397 -0.715 1.00 76.44 87 ILE A O 1
ATOM 703 N N . LEU A 1 88 ? 7.663 5.242 -2.346 1.00 72.69 88 LEU A N 1
ATOM 704 C CA . LEU A 1 88 ? 8.143 3.917 -1.960 1.00 72.69 88 LEU A CA 1
ATOM 705 C C . LEU A 1 88 ? 9.565 4.024 -1.433 1.00 72.69 88 LEU A C 1
ATOM 707 O O . LEU A 1 88 ? 10.463 4.465 -2.149 1.00 72.69 88 LEU A O 1
ATOM 711 N N . SER A 1 89 ? 9.766 3.550 -0.205 1.00 67.06 89 SER A N 1
ATOM 712 C CA . SER A 1 89 ?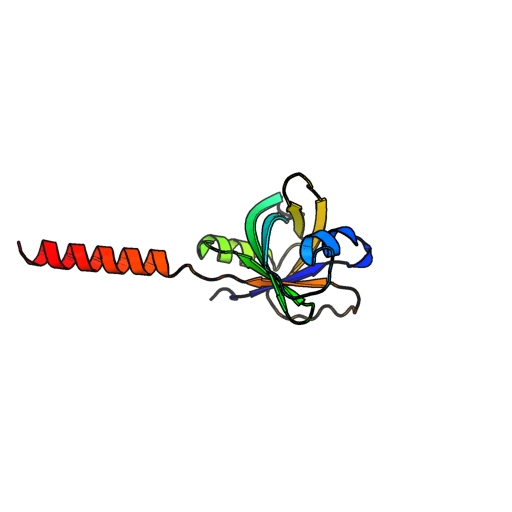 11.080 3.565 0.432 1.00 67.06 89 SER A CA 1
ATOM 713 C C . SER A 1 89 ? 11.541 2.157 0.796 1.00 67.06 89 SER A C 1
ATOM 715 O O . SER A 1 89 ? 11.000 1.511 1.704 1.00 67.06 89 SER A O 1
ATOM 717 N N . GLU A 1 90 ? 12.600 1.704 0.126 1.00 63.16 90 GLU A N 1
ATOM 718 C CA . GLU A 1 90 ? 13.550 0.734 0.670 1.00 63.16 90 GLU A CA 1
ATOM 719 C C . GLU A 1 90 ? 14.670 1.537 1.355 1.00 63.16 90 GLU A C 1
ATOM 721 O O . GLU A 1 90 ? 14.929 2.682 0.992 1.00 63.16 90 GLU A O 1
ATOM 726 N N . LYS A 1 91 ? 15.277 1.002 2.417 1.00 54.81 91 LYS A N 1
ATOM 727 C CA . LYS A 1 91 ? 16.209 1.719 3.311 1.00 54.81 91 LYS A CA 1
ATOM 728 C C . LYS A 1 91 ? 17.154 2.690 2.562 1.00 54.81 91 LYS A C 1
ATOM 730 O O . LYS A 1 91 ? 18.174 2.262 2.034 1.00 54.81 91 LYS A O 1
ATOM 735 N N . GLY A 1 92 ? 16.855 3.994 2.608 1.00 51.66 92 GLY A N 1
ATOM 736 C CA . GLY A 1 92 ? 17.708 5.064 2.071 1.00 51.66 92 GLY A CA 1
ATOM 737 C C . GLY A 1 92 ? 17.367 5.589 0.667 1.00 51.66 92 GLY A C 1
ATOM 738 O O . GLY A 1 92 ? 18.077 6.476 0.204 1.00 51.66 92 GLY A O 1
ATOM 739 N N . SER A 1 93 ? 16.313 5.103 0.002 1.00 60.62 93 SER A N 1
ATOM 740 C CA . SER A 1 93 ? 15.803 5.688 -1.247 1.00 60.62 93 SER A CA 1
ATOM 741 C C . SER A 1 93 ? 14.373 6.190 -1.052 1.00 60.62 93 SER A C 1
ATOM 743 O O . SER A 1 93 ? 13.459 5.375 -1.012 1.00 60.62 93 SER A O 1
ATOM 745 N N . ASP A 1 94 ? 14.160 7.497 -0.940 1.00 63.12 94 ASP A N 1
ATOM 746 C CA . ASP A 1 94 ? 12.814 8.066 -1.053 1.00 63.12 94 ASP A CA 1
ATOM 747 C C . ASP A 1 94 ? 12.624 8.490 -2.514 1.00 63.12 94 ASP A C 1
ATOM 749 O O . ASP A 1 94 ? 13.392 9.311 -3.023 1.00 63.12 94 ASP A O 1
ATOM 753 N N . LYS A 1 95 ? 11.685 7.846 -3.217 1.00 69.75 95 LYS A N 1
ATOM 754 C CA . LYS A 1 95 ? 11.334 8.170 -4.605 1.00 69.75 95 LYS A CA 1
ATOM 755 C C . LYS A 1 95 ? 9.830 8.318 -4.741 1.00 69.75 95 LYS A C 1
ATOM 757 O O . LYS A 1 95 ? 9.081 7.490 -4.217 1.00 69.75 95 LYS A O 1
ATOM 762 N N . ASP A 1 96 ? 9.440 9.340 -5.491 1.00 71.94 96 ASP A N 1
ATOM 763 C CA . ASP A 1 96 ? 8.058 9.785 -5.612 1.00 71.94 96 ASP A CA 1
ATOM 764 C C . ASP A 1 96 ? 7.467 9.333 -6.955 1.00 71.94 96 ASP A C 1
ATOM 766 O O . ASP A 1 96 ? 8.106 9.427 -8.011 1.00 71.94 96 ASP A O 1
ATOM 770 N N . TYR A 1 97 ? 6.234 8.834 -6.910 1.00 74.50 97 TYR A N 1
ATOM 771 C CA . TYR A 1 97 ? 5.516 8.229 -8.028 1.00 74.50 97 TYR A CA 1
ATOM 772 C C . TYR A 1 97 ? 4.062 8.702 -8.024 1.00 74.50 97 TYR A C 1
ATOM 774 O O . TYR A 1 97 ? 3.355 8.522 -7.041 1.00 74.50 97 TYR A O 1
ATOM 782 N N . ILE A 1 98 ? 3.561 9.269 -9.121 1.00 73.81 98 ILE A N 1
ATOM 783 C CA . ILE A 1 98 ? 2.147 9.676 -9.192 1.00 73.81 98 ILE A CA 1
ATOM 784 C C . ILE A 1 98 ? 1.303 8.485 -9.648 1.00 73.81 98 ILE A C 1
ATOM 786 O O . ILE A 1 98 ? 1.580 7.876 -10.685 1.00 73.81 98 ILE A O 1
ATOM 790 N N . ALA A 1 99 ? 0.262 8.170 -8.880 1.00 76.88 99 ALA A N 1
ATOM 791 C CA . ALA A 1 99 ? -0.615 7.038 -9.120 1.00 76.88 99 ALA A CA 1
ATOM 792 C C . ALA A 1 99 ? -2.092 7.407 -8.977 1.00 76.88 99 ALA A C 1
ATOM 794 O O . ALA A 1 99 ? -2.489 8.273 -8.197 1.00 76.88 99 ALA A O 1
ATOM 795 N N . ARG A 1 100 ? -2.945 6.662 -9.674 1.00 77.81 100 ARG A N 1
ATOM 796 C CA . ARG A 1 100 ? -4.393 6.728 -9.485 1.00 77.81 100 ARG A CA 1
ATOM 797 C C . ARG A 1 100 ? -4.872 5.485 -8.753 1.00 77.81 100 ARG A C 1
ATOM 799 O O . ARG A 1 100 ? -4.661 4.369 -9.220 1.00 77.81 100 ARG A O 1
ATOM 806 N N . LEU A 1 101 ? -5.537 5.683 -7.619 1.00 77.88 101 LEU A N 1
ATOM 807 C CA . LEU A 1 101 ? -6.140 4.613 -6.833 1.00 77.88 101 LEU A CA 1
ATOM 808 C C . LEU A 1 101 ? -7.621 4.490 -7.197 1.00 77.88 101 LEU A C 1
ATOM 810 O O . LEU A 1 101 ? -8.317 5.493 -7.283 1.00 77.88 101 LEU A O 1
ATOM 814 N N . THR A 1 102 ? -8.106 3.272 -7.412 1.00 73.00 102 THR A N 1
ATOM 815 C CA . THR A 1 102 ? -9.487 2.994 -7.829 1.00 73.00 102 THR A CA 1
ATOM 816 C C . THR A 1 102 ? -10.064 1.835 -7.016 1.00 73.00 102 THR A C 1
ATOM 818 O O . THR A 1 102 ? -9.353 0.910 -6.615 1.00 73.00 102 THR A O 1
ATOM 821 N N . ALA A 1 103 ? -11.362 1.907 -6.710 1.00 66.38 103 ALA A N 1
ATOM 822 C CA . ALA A 1 103 ? -12.052 0.902 -5.897 1.00 66.38 103 ALA A CA 1
ATOM 823 C C . ALA A 1 103 ? -12.604 -0.290 -6.701 1.00 66.38 103 ALA A C 1
ATOM 825 O O . ALA A 1 103 ? -13.009 -1.287 -6.104 1.00 66.38 103 ALA A O 1
ATOM 826 N N . LEU A 1 104 ? -12.646 -0.187 -8.031 1.00 63.94 104 LEU A N 1
ATOM 827 C CA . LEU A 1 104 ? -13.238 -1.165 -8.944 1.00 63.94 104 LEU A CA 1
ATOM 828 C C . LEU A 1 104 ? -12.247 -1.507 -10.058 1.00 63.94 104 LEU A C 1
ATOM 830 O O . LEU A 1 104 ? -11.354 -0.716 -10.348 1.00 63.94 104 LEU A O 1
ATOM 834 N N . GLU A 1 105 ? -12.436 -2.659 -10.711 1.00 59.03 105 GLU A N 1
ATOM 835 C CA . GLU A 1 105 ? -11.799 -2.973 -12.001 1.00 59.03 105 GLU A CA 1
ATOM 836 C C . GLU A 1 105 ? -12.394 -2.130 -13.140 1.00 59.03 105 GLU A C 1
ATOM 838 O O . GLU A 1 105 ? -12.701 -2.646 -14.213 1.00 59.03 105 GLU A O 1
ATOM 843 N N . ASP A 1 106 ? -12.576 -0.828 -12.927 1.00 55.34 106 ASP A N 1
ATOM 844 C CA . ASP A 1 106 ? -12.733 0.073 -14.058 1.00 55.34 106 ASP A CA 1
ATOM 845 C C . ASP A 1 106 ? -11.375 0.076 -14.757 1.00 55.34 106 ASP A C 1
ATOM 847 O O . ASP A 1 106 ? -10.412 0.699 -14.304 1.00 55.34 106 ASP A O 1
ATOM 851 N N . ALA A 1 107 ? -11.275 -0.762 -15.789 1.00 51.03 107 ALA A N 1
ATOM 852 C CA . ALA A 1 107 ? -10.056 -0.979 -16.538 1.00 51.03 107 ALA A CA 1
ATOM 853 C C . ALA A 1 107 ? -9.485 0.383 -16.960 1.00 51.03 107 ALA A C 1
ATOM 855 O O . ALA A 1 107 ? -10.216 1.198 -17.534 1.00 51.03 107 ALA A O 1
ATOM 856 N N . PRO A 1 108 ? -8.194 0.660 -16.721 1.00 53.47 108 PRO A N 1
ATOM 857 C CA . PRO A 1 108 ? -7.542 1.721 -17.453 1.00 53.47 108 PRO A CA 1
ATOM 858 C C . PRO A 1 108 ? -7.673 1.358 -18.921 1.00 53.47 108 PRO A C 1
ATOM 860 O O . PRO A 1 108 ? -7.338 0.241 -19.314 1.00 53.47 108 PRO A O 1
ATOM 863 N N . SER A 1 109 ? -8.183 2.288 -19.718 1.00 54.56 109 SER A N 1
ATOM 864 C CA . SER A 1 109 ? -8.310 2.106 -21.162 1.00 54.56 109 SER A CA 1
ATOM 865 C C . SER A 1 109 ? -6.962 1.999 -21.872 1.00 54.56 109 SER A C 1
ATOM 867 O O . SER A 1 109 ? -6.941 1.714 -23.065 1.00 54.56 109 SER A O 1
ATOM 869 N N . ASP A 1 110 ? -5.856 2.231 -21.160 1.00 57.41 110 ASP A N 1
ATOM 870 C CA . ASP A 1 110 ? -4.561 2.487 -21.766 1.00 57.41 110 ASP A CA 1
ATOM 871 C C . ASP A 1 110 ? -3.567 1.383 -21.397 1.00 57.41 110 ASP A C 1
ATOM 873 O O . ASP A 1 110 ? -3.300 1.118 -20.222 1.00 57.41 110 ASP A O 1
ATOM 877 N N . GLU A 1 111 ? -2.992 0.769 -22.433 1.00 56.91 111 GLU A N 1
ATOM 878 C CA . GLU A 1 111 ? -2.023 -0.340 -22.397 1.00 56.91 111 GLU A CA 1
ATOM 879 C C . GLU A 1 111 ? -0.682 0.023 -21.720 1.00 56.91 111 GLU A C 1
ATOM 881 O O . GLU A 1 111 ? 0.205 -0.816 -21.575 1.00 56.91 111 GLU A O 1
ATOM 886 N N . GLU A 1 112 ? -0.539 1.258 -21.240 1.00 63.25 112 GLU A N 1
ATOM 887 C CA . GLU A 1 112 ? 0.671 1.807 -20.637 1.00 63.25 112 GLU A CA 1
ATOM 888 C C . GLU A 1 112 ? 0.479 2.134 -19.150 1.00 63.25 112 GLU A C 1
ATOM 890 O O . GLU A 1 112 ? 0.895 3.197 -18.701 1.00 63.25 112 GLU A O 1
ATOM 895 N N . GLN A 1 113 ? -0.177 1.284 -18.356 1.00 68.75 113 GLN A N 1
ATOM 896 C CA . GLN A 1 113 ? -0.269 1.481 -16.901 1.00 68.75 113 GLN A CA 1
ATOM 897 C C . GLN A 1 113 ? 0.145 0.225 -16.129 1.00 68.75 113 GLN A C 1
ATOM 899 O O . GLN A 1 113 ? -0.354 -0.871 -16.374 1.00 68.75 113 GLN A O 1
ATOM 904 N N . ILE A 1 114 ? 1.050 0.382 -15.158 1.00 70.25 114 ILE A N 1
ATOM 905 C CA . ILE A 1 114 ? 1.371 -0.666 -14.186 1.00 70.25 114 ILE A CA 1
ATOM 906 C C . ILE A 1 114 ? 0.190 -0.764 -13.220 1.00 70.25 114 ILE A C 1
ATOM 908 O O . ILE A 1 114 ? -0.073 0.173 -12.462 1.00 70.25 114 ILE A O 1
ATOM 912 N N . LYS A 1 115 ? -0.514 -1.901 -13.253 1.00 74.06 115 LYS A N 1
ATOM 913 C CA . LYS A 1 115 ? -1.555 -2.263 -12.284 1.00 74.06 115 LYS A CA 1
ATOM 914 C C . LYS A 1 115 ? -0.899 -2.868 -11.046 1.00 74.06 115 LYS A C 1
ATOM 916 O O . LYS A 1 115 ? -0.155 -3.838 -11.148 1.00 74.06 115 LYS A O 1
ATOM 921 N N . MET A 1 116 ? -1.219 -2.321 -9.882 1.00 74.56 116 MET A N 1
ATOM 922 C CA . MET A 1 116 ? -0.853 -2.852 -8.575 1.00 74.56 116 MET A CA 1
ATOM 923 C C . MET A 1 116 ? -2.108 -3.165 -7.772 1.00 74.56 116 MET A C 1
ATOM 925 O O . MET A 1 116 ? -3.043 -2.366 -7.721 1.00 74.56 116 MET A O 1
ATOM 929 N N . GLU A 1 117 ? -2.131 -4.325 -7.125 1.00 80.19 117 GLU A N 1
ATOM 930 C CA . GLU A 1 117 ? -3.226 -4.686 -6.223 1.00 80.19 117 GLU A CA 1
ATOM 931 C C . GLU A 1 117 ? -2.866 -4.314 -4.791 1.00 80.19 117 GLU A C 1
ATOM 933 O O . GLU A 1 117 ? -1.862 -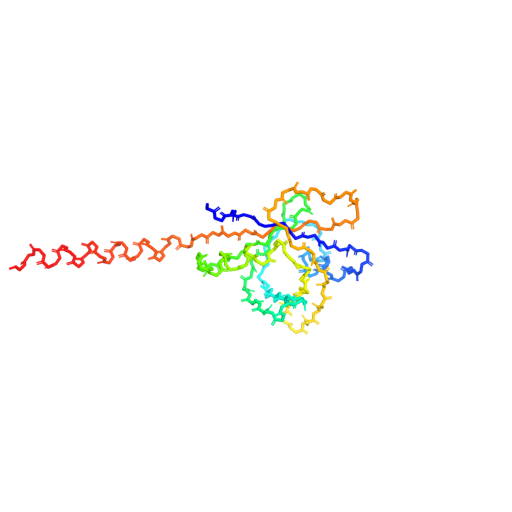4.789 -4.274 1.00 80.19 117 GLU A O 1
ATOM 938 N N . LEU A 1 118 ? -3.693 -3.510 -4.127 1.00 81.31 118 LEU A N 1
ATOM 939 C CA . LEU A 1 118 ? -3.582 -3.257 -2.697 1.00 81.31 118 LEU A CA 1
ATOM 940 C C . LEU A 1 118 ? -4.617 -4.103 -1.959 1.00 81.31 118 LEU A C 1
ATOM 942 O O . LEU A 1 118 ? -5.822 -3.887 -2.101 1.00 81.31 118 LEU A O 1
ATOM 946 N N . CYS A 1 119 ? -4.153 -5.071 -1.178 1.00 80.75 119 CYS A N 1
ATOM 947 C CA . CYS A 1 119 ? -5.011 -6.012 -0.466 1.00 80.75 119 CYS A CA 1
ATOM 948 C C . CYS A 1 119 ? -5.050 -5.706 1.032 1.00 80.75 119 CYS A C 1
ATOM 950 O O . CYS A 1 119 ? -4.005 -5.517 1.664 1.00 80.75 119 CYS A O 1
ATOM 952 N N . TRP A 1 120 ? -6.258 -5.726 1.599 1.00 79.06 120 TRP A N 1
ATOM 953 C CA . TRP A 1 120 ? -6.473 -5.709 3.043 1.00 79.06 120 TRP A CA 1
ATOM 954 C C . TRP A 1 120 ? -6.841 -7.096 3.553 1.00 79.06 120 TRP A C 1
ATOM 956 O O . TRP A 1 120 ? -7.774 -7.739 3.063 1.00 79.06 120 TRP A O 1
ATOM 966 N N . GLU A 1 121 ? -6.131 -7.518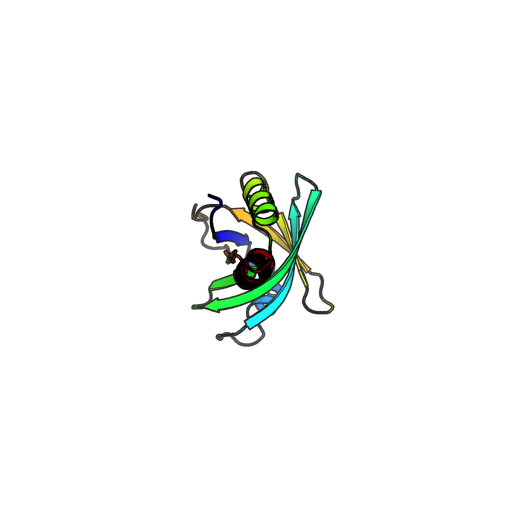 4.593 1.00 72.25 121 GLU A N 1
ATOM 967 C CA . GLU A 1 121 ? -6.462 -8.695 5.375 1.00 72.25 121 GLU A CA 1
ATOM 968 C C . GLU A 1 121 ? -6.577 -8.303 6.845 1.00 72.25 121 GLU A C 1
ATOM 970 O O . GLU A 1 121 ? -5.675 -7.702 7.434 1.00 72.25 121 GLU A O 1
ATOM 975 N N . GLU A 1 122 ? -7.729 -8.608 7.437 1.00 67.19 122 GLU A N 1
ATOM 976 C CA . GLU A 1 122 ? -7.922 -8.421 8.865 1.00 67.19 122 GLU A CA 1
ATOM 977 C C . GLU A 1 122 ? -7.033 -9.435 9.586 1.00 67.19 122 GLU A C 1
ATOM 979 O O . GLU A 1 122 ? -7.139 -10.637 9.348 1.00 67.19 122 GLU A O 1
ATOM 984 N N . ASN A 1 123 ? -6.125 -8.961 10.445 1.00 62.69 123 ASN A N 1
ATOM 985 C CA . ASN A 1 123 ? -5.318 -9.870 11.247 1.00 62.69 123 ASN A CA 1
ATOM 986 C C . ASN A 1 123 ? -6.218 -10.519 12.311 1.00 62.69 123 ASN A C 1
ATOM 988 O O . ASN A 1 123 ? -6.416 -9.993 13.413 1.00 62.69 123 ASN A O 1
ATOM 992 N N . ASP A 1 124 ? -6.774 -11.671 11.947 1.00 57.53 124 ASP A N 1
ATOM 993 C CA . ASP A 1 124 ? -7.666 -12.464 12.779 1.00 57.53 124 ASP A CA 1
ATOM 994 C C . ASP A 1 124 ? -6.985 -12.980 14.054 1.00 57.53 124 ASP A C 1
ATOM 996 O O . ASP A 1 124 ? -7.691 -13.338 14.997 1.00 57.53 124 ASP A O 1
ATOM 1000 N N . GLU A 1 125 ? -5.648 -12.978 14.165 1.00 56.44 125 GLU A N 1
ATOM 1001 C CA . GLU A 1 125 ? -4.964 -13.445 15.376 1.00 56.44 125 GLU A CA 1
ATOM 1002 C C . GLU A 1 125 ? -5.297 -12.587 16.592 1.00 56.44 125 GLU A C 1
ATOM 1004 O O . GLU A 1 125 ? -5.558 -13.130 17.663 1.00 56.44 125 GLU A O 1
ATOM 1009 N N . LEU A 1 126 ? -5.360 -11.260 16.454 1.00 59.75 126 LEU A N 1
ATOM 1010 C CA . LEU A 1 126 ? -5.715 -10.390 17.578 1.00 59.75 126 LEU A CA 1
ATOM 1011 C C . LEU A 1 126 ? -7.173 -10.596 17.987 1.00 59.75 126 LEU A C 1
ATOM 1013 O O . LEU A 1 126 ? -7.466 -10.747 19.173 1.00 59.75 126 LEU A O 1
ATOM 1017 N N . ALA A 1 127 ? -8.091 -10.681 17.022 1.00 60.72 127 ALA A N 1
ATOM 1018 C CA . ALA A 1 127 ? -9.498 -10.968 17.295 1.00 60.72 127 ALA A CA 1
ATOM 1019 C C . ALA A 1 127 ? -9.690 -12.362 17.922 1.00 60.72 127 ALA A C 1
ATOM 1021 O O . ALA A 1 127 ? -10.556 -12.547 18.786 1.00 60.72 127 ALA A O 1
ATOM 1022 N N . LEU A 1 128 ? -8.874 -13.339 17.519 1.00 60.91 128 LEU A N 1
ATOM 1023 C CA . LEU A 1 128 ? -8.829 -14.688 18.074 1.00 60.91 128 LEU A CA 1
ATOM 1024 C C . LEU A 1 128 ? -8.258 -14.686 19.499 1.00 60.91 128 LEU A C 1
ATOM 1026 O O . LEU A 1 128 ? -8.843 -15.313 20.382 1.00 60.91 128 LEU A O 1
ATOM 1030 N N . ILE A 1 129 ? -7.173 -13.951 19.756 1.00 72.50 129 ILE A N 1
ATOM 1031 C CA . ILE A 1 129 ? -6.569 -13.766 21.084 1.00 72.50 129 ILE A CA 1
ATOM 1032 C C . ILE A 1 129 ? -7.563 -13.077 22.021 1.00 72.50 129 ILE A C 1
ATOM 1034 O O . ILE A 1 129 ? -7.785 -13.565 23.127 1.00 72.50 129 ILE A O 1
ATOM 1038 N N . PHE A 1 130 ? -8.243 -12.018 21.577 1.00 68.94 130 PHE A N 1
ATOM 1039 C CA . PHE A 1 130 ? -9.283 -11.348 22.362 1.00 68.94 130 PHE A CA 1
ATOM 1040 C C . PHE A 1 130 ? -10.483 -12.260 22.639 1.00 68.94 130 PHE A C 1
ATOM 1042 O O . PHE A 1 130 ? -10.985 -12.283 23.766 1.00 68.94 130 PHE A O 1
ATOM 1049 N N . ARG A 1 131 ? -1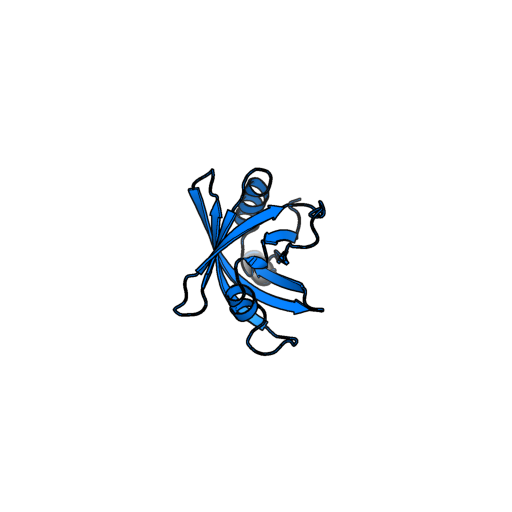0.930 -13.061 21.661 1.00 73.81 131 ARG A N 1
ATOM 1050 C CA . ARG A 1 131 ? -11.984 -14.072 21.873 1.00 73.81 131 ARG A CA 1
ATOM 1051 C C . ARG A 1 131 ? -11.559 -15.142 22.877 1.00 73.81 131 ARG A C 1
ATOM 1053 O O . ARG A 1 131 ? -12.349 -15.499 23.755 1.00 73.81 131 ARG A O 1
ATOM 1060 N N . ARG A 1 132 ? -10.316 -15.626 22.788 1.00 78.38 132 ARG A N 1
ATOM 1061 C CA . ARG A 1 132 ? -9.733 -16.583 23.743 1.00 78.38 132 ARG A CA 1
ATOM 1062 C C . ARG A 1 132 ? -9.611 -15.970 25.139 1.00 78.38 132 ARG A C 1
ATOM 1064 O O . ARG A 1 132 ? -10.018 -16.609 26.104 1.00 78.38 132 ARG A O 1
ATOM 1071 N N . GLY A 1 133 ? -9.162 -14.720 25.238 1.00 78.75 133 GLY A N 1
ATOM 1072 C CA . GLY A 1 133 ? -9.078 -13.952 26.481 1.00 78.75 133 GLY A CA 1
ATOM 1073 C C . GLY A 1 133 ? -10.443 -13.746 27.140 1.00 78.75 133 GLY A C 1
ATOM 1074 O O . GLY A 1 133 ? -10.614 -14.104 28.302 1.00 78.75 133 GLY A O 1
ATOM 1075 N N . ARG A 1 134 ? -11.459 -13.277 26.396 1.00 82.56 134 ARG A N 1
ATOM 1076 C CA . ARG A 1 134 ? -12.845 -13.167 26.903 1.00 82.56 134 ARG A CA 1
ATOM 1077 C C . ARG A 1 134 ? -13.387 -14.509 27.378 1.00 82.56 134 ARG A C 1
ATOM 1079 O O . ARG A 1 134 ? -13.989 -14.568 28.444 1.00 82.56 134 ARG A O 1
ATOM 1086 N N . SER A 1 135 ? -13.162 -15.576 26.611 1.00 81.88 135 SER A N 1
ATOM 1087 C CA . SER A 1 135 ? -13.614 -16.924 26.980 1.00 81.88 135 SER A CA 1
ATOM 1088 C C . SER A 1 135 ? -12.931 -17.430 28.252 1.00 81.88 135 SER A C 1
ATOM 1090 O O . SER A 1 135 ? -13.567 -18.082 29.076 1.00 81.88 135 SER A O 1
ATOM 1092 N N . TRP A 1 136 ? -11.646 -17.120 28.433 1.00 88.19 136 TRP A N 1
ATOM 1093 C CA . TRP A 1 136 ? -10.896 -17.463 29.638 1.00 88.19 136 TRP A CA 1
ATOM 1094 C C . TRP A 1 136 ? -11.397 -16.691 30.866 1.00 88.19 136 TRP A C 1
ATOM 1096 O O . TRP A 1 136 ? -11.663 -17.309 31.896 1.00 88.19 136 TRP A O 1
ATOM 1106 N N . ILE A 1 137 ? -11.607 -15.373 30.743 1.00 82.00 137 ILE A N 1
ATOM 1107 C CA . ILE A 1 137 ? -12.156 -14.533 31.821 1.00 82.00 137 ILE A CA 1
ATOM 1108 C C . ILE A 1 137 ? -13.554 -15.021 32.208 1.00 82.00 137 ILE A C 1
ATOM 1110 O O . ILE A 1 137 ? -13.810 -15.253 33.386 1.00 82.00 137 ILE A O 1
ATOM 1114 N N . ALA A 1 138 ? -14.436 -15.246 31.229 1.00 81.38 138 ALA A N 1
ATOM 1115 C CA . ALA A 1 138 ? -15.793 -15.726 31.478 1.00 81.38 138 ALA A CA 1
ATOM 1116 C C . ALA A 1 138 ? -15.799 -17.040 32.274 1.00 81.38 138 ALA A C 1
ATOM 1118 O O . ALA A 1 138 ? -16.518 -17.136 33.261 1.00 81.38 138 ALA A O 1
ATOM 1119 N N . LYS A 1 139 ? -14.932 -18.002 31.916 1.00 82.56 139 LYS A N 1
ATOM 1120 C CA . LYS A 1 139 ? -14.772 -19.274 32.646 1.00 82.56 139 LYS A CA 1
ATOM 1121 C C . LYS A 1 139 ? -14.276 -19.105 34.084 1.00 82.56 139 LYS A C 1
ATOM 1123 O O . LYS A 1 139 ? -14.599 -19.927 34.934 1.00 82.56 139 LYS A O 1
ATOM 1128 N N . LYS A 1 140 ? -13.447 -18.095 34.356 1.00 79.94 140 LYS A N 1
ATOM 1129 C CA . LYS A 1 140 ? -12.901 -17.841 35.699 1.00 79.94 140 LYS A CA 1
ATOM 1130 C C . LYS A 1 140 ? -13.875 -17.087 36.593 1.00 79.94 140 LYS A C 1
ATOM 1132 O O . LYS A 1 140 ? -13.920 -17.363 37.784 1.00 79.94 140 LYS A O 1
ATOM 1137 N N . VAL A 1 141 ? -14.658 -16.181 36.019 1.00 74.56 141 VAL A N 1
ATOM 1138 C CA . VAL A 1 141 ? -15.663 -15.402 36.749 1.00 74.56 141 VAL A CA 1
ATOM 1139 C C . VAL A 1 141 ? -16.922 -16.234 37.028 1.00 74.56 141 VAL A C 1
ATOM 1141 O O . VAL A 1 141 ? -17.535 -16.047 38.064 1.00 74.56 141 VAL A O 1
ATOM 1144 N N . SER A 1 142 ? -17.267 -17.217 36.187 1.00 59.53 142 SER A N 1
ATOM 1145 C CA . SER A 1 142 ? -18.399 -18.139 36.414 1.00 59.53 142 SER A CA 1
ATOM 1146 C C . SER A 1 142 ? -18.153 -19.237 37.468 1.00 59.53 142 SER A C 1
ATOM 1148 O O . SER A 1 142 ? -18.947 -20.172 37.579 1.00 59.53 142 SER A O 1
ATOM 1150 N N . HIS A 1 143 ? -17.019 -19.204 38.169 1.00 53.56 143 HIS A N 1
ATOM 1151 C CA . HIS A 1 143 ? -16.667 -20.132 39.257 1.00 53.56 143 HIS A CA 1
ATOM 1152 C C . HIS A 1 143 ? -16.457 -19.417 40.603 1.00 53.56 143 HIS A C 1
ATOM 1154 O O . HIS A 1 143 ? -15.916 -20.012 41.534 1.00 53.56 143 HIS A O 1
ATOM 1160 N N . PHE A 1 144 ? -16.906 -18.165 40.691 1.00 47.16 144 PHE A N 1
ATOM 1161 C CA . PHE A 1 144 ? -17.189 -17.450 41.933 1.00 47.16 144 PHE A CA 1
ATOM 1162 C C . PHE A 1 144 ? -18.701 -17.250 42.049 1.00 47.16 144 PHE A C 1
ATOM 1164 O O . PHE A 1 144 ? -19.178 -17.180 43.200 1.00 47.16 144 PHE A O 1
#

Secondary structure (DSSP, 8-state):
---SEEEEEE-GGG-HHHHHHHH-SS-S--EEEEEEEEEETTT--EEEEEEEEEEETTEEEEEE-S--HHHHHHHHHHTTT-EEEEEEEETTEEEEEEEEEESS----S-SS-EEEEEEE---HHHHHHHHHHHHHHHHHHTT-

pLDDT: mean 71.28, std 9.29, range [47.16, 88.19]

Radius of gyration: 18.47 Å; chains: 1; bounding box: 36×38×64 Å

Organism: NCBI:tx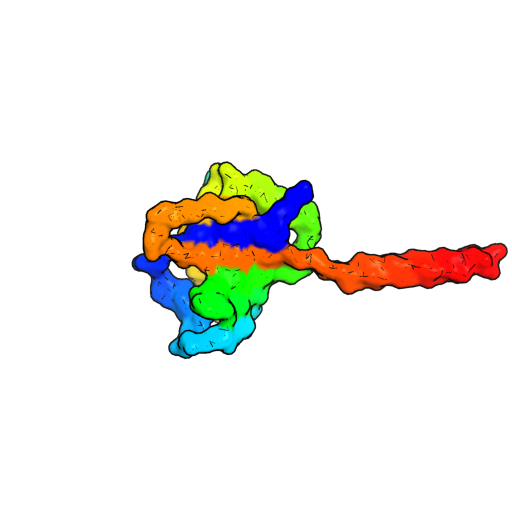id1448308

Sequence (144 aa):
MPPKKLFVYMLPHRHEELAASLYGAESGSGERKIKLQMQSIPSGIDFCYRVTCHYDQNVPALRIDTVSKYRWDELVRLTAAAEQEIILSEKGSDKDYIARLTALEDAPSDEEQIKMELCWEENDELALIFRRGRSWIAKKVSHF